Protein AF-A0A524L6M0-F1 (afdb_monomer_lite)

pLDDT: mean 81.5, std 12.89, range [43.88, 95.0]

Radius of gyration: 47.08 Å; chains: 1; bounding box: 76×48×131 Å

Secondary structure (DSSP, 8-state):
--HHHHHHHHHHHHSPPPHHHHHHHHHHHHH-HHHHHHHHHHHHHHHHHHHSPP-PPPTTHHHHHHHHHHHHHT--HHHHHHHHHHHHHHHHHHHHHHHHHHHHHHHHHHH---SHHHHTT-----GGGG--HHHHHHHTT--

Structure (mmCIF, N/CA/C/O backbone):
data_AF-A0A524L6M0-F1
#
_entry.id   AF-A0A524L6M0-F1
#
loop_
_atom_site.group_PDB
_atom_site.id
_atom_site.type_symbol
_atom_site.label_atom_id
_atom_site.label_alt_id
_atom_site.label_comp_id
_atom_site.label_asym_id
_atom_site.label_entity_id
_atom_site.label_seq_id
_atom_site.pdbx_PDB_ins_code
_atom_site.Cartn_x
_atom_site.Cartn_y
_atom_site.Cartn_z
_atom_site.occupancy
_atom_site.B_iso_or_equiv
_atom_site.auth_seq_id
_atom_site.auth_comp_id
_atom_site.auth_asym_id
_atom_site.auth_atom_id
_atom_site.pdbx_PDB_model_num
ATOM 1 N N . MET A 1 1 ? -12.208 -17.351 30.268 1.00 70.31 1 MET A N 1
ATOM 2 C CA . MET A 1 1 ? -13.241 -16.449 29.706 1.00 70.31 1 MET A CA 1
AT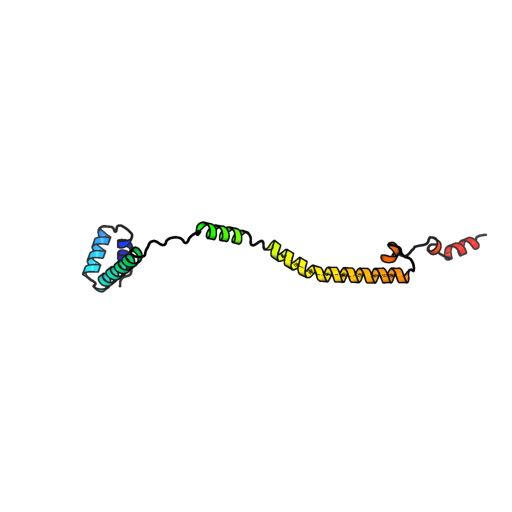OM 3 C C . MET A 1 1 ? -14.018 -17.073 28.545 1.00 70.31 1 MET A C 1
ATOM 5 O O . MET A 1 1 ? -13.418 -17.706 27.685 1.00 70.31 1 MET A O 1
ATOM 9 N N . ASP A 1 2 ? -15.340 -16.878 28.527 1.00 87.25 2 ASP A N 1
ATOM 10 C CA . ASP A 1 2 ? -16.250 -17.291 27.446 1.00 87.25 2 ASP A CA 1
ATOM 11 C C . ASP A 1 2 ? -16.096 -16.381 26.211 1.00 87.25 2 ASP A C 1
ATOM 13 O O . ASP A 1 2 ? -16.122 -15.153 26.328 1.00 87.25 2 ASP A O 1
ATOM 17 N N . LYS A 1 3 ? -15.950 -16.983 25.024 1.00 90.94 3 LYS A N 1
ATOM 18 C CA . LYS A 1 3 ? -15.800 -16.267 23.747 1.00 90.94 3 LYS A CA 1
ATOM 19 C C . LYS A 1 3 ? -17.016 -15.402 23.421 1.00 90.94 3 LYS A C 1
ATOM 21 O O . LYS A 1 3 ? -16.843 -14.318 22.874 1.00 90.94 3 LYS A O 1
ATOM 26 N N . TYR A 1 4 ? -18.219 -15.852 23.776 1.00 92.06 4 TYR A N 1
ATOM 27 C CA . TYR A 1 4 ? -19.443 -15.095 23.520 1.00 92.06 4 TYR A CA 1
ATOM 28 C C . TYR A 1 4 ? -19.492 -13.804 24.348 1.00 92.06 4 TYR A C 1
ATOM 30 O O . TYR A 1 4 ? -19.848 -12.741 23.845 1.00 92.06 4 TYR A O 1
ATOM 38 N N . MET A 1 5 ? -19.045 -13.863 25.604 1.00 92.25 5 MET A N 1
ATOM 39 C CA . MET A 1 5 ? -18.983 -12.685 26.472 1.00 92.25 5 MET A CA 1
ATOM 40 C C . MET A 1 5 ? -17.932 -11.671 26.010 1.00 92.25 5 MET A C 1
ATOM 42 O O . MET A 1 5 ? -18.156 -10.468 26.122 1.00 92.25 5 MET A O 1
ATOM 46 N N . ILE A 1 6 ? -16.806 -12.138 25.462 1.00 92.25 6 ILE A N 1
ATOM 47 C CA . ILE A 1 6 ? -15.791 -11.264 24.857 1.00 92.25 6 ILE A CA 1
ATOM 48 C C . ILE A 1 6 ? -16.371 -10.514 23.649 1.00 92.25 6 ILE A C 1
ATOM 50 O O . ILE A 1 6 ? -16.188 -9.302 23.541 1.00 92.25 6 ILE A O 1
ATOM 54 N N . ASP A 1 7 ? -17.091 -11.214 22.768 1.00 93.88 7 ASP A N 1
ATOM 55 C CA . ASP A 1 7 ? -17.749 -10.606 21.605 1.00 93.88 7 ASP A CA 1
ATOM 56 C C . ASP A 1 7 ? -18.757 -9.524 22.020 1.00 93.88 7 ASP A C 1
ATOM 58 O O . ASP A 1 7 ? -18.726 -8.408 21.498 1.00 93.88 7 ASP A O 1
ATOM 62 N N . LEU A 1 8 ? -19.585 -9.807 23.033 1.00 93.38 8 LEU A N 1
ATOM 63 C CA . LEU A 1 8 ? -20.526 -8.830 23.585 1.00 93.38 8 LEU A CA 1
ATOM 64 C C . LEU A 1 8 ? -19.825 -7.577 24.122 1.00 93.38 8 LEU A C 1
ATOM 66 O O . LEU A 1 8 ? -20.302 -6.467 23.880 1.00 93.38 8 LEU A O 1
ATOM 70 N N . VAL A 1 9 ? -18.688 -7.732 24.811 1.00 93.19 9 VAL A N 1
ATOM 71 C CA . VAL A 1 9 ? -17.884 -6.591 25.275 1.00 93.19 9 VAL A CA 1
ATOM 72 C C . VAL A 1 9 ? -17.410 -5.757 24.086 1.00 93.19 9 VAL A C 1
ATOM 74 O O . VAL A 1 9 ? -17.612 -4.546 24.098 1.00 93.19 9 VAL A O 1
ATOM 77 N N . TYR A 1 10 ? -16.832 -6.362 23.046 1.00 94.12 10 TYR A N 1
ATOM 78 C CA . TYR A 1 10 ? -16.377 -5.609 21.872 1.00 94.12 10 TYR A CA 1
ATOM 79 C C . TYR A 1 10 ? -17.524 -4.885 21.163 1.00 94.12 10 TYR A C 1
ATOM 81 O O . TYR A 1 10 ? -17.451 -3.675 20.947 1.00 94.12 10 TYR A O 1
ATOM 89 N N . ARG A 1 11 ? -18.627 -5.588 20.892 1.00 94.06 11 ARG A N 1
ATOM 90 C CA . ARG A 1 11 ? -19.807 -5.017 20.229 1.00 94.06 11 ARG A CA 1
ATOM 91 C C . ARG A 1 11 ? -20.437 -3.876 21.026 1.00 94.06 11 ARG A C 1
ATOM 93 O O . ARG A 1 11 ? -20.915 -2.924 20.416 1.00 94.06 11 ARG A O 1
ATOM 100 N N . SER A 1 12 ? -20.375 -3.921 22.361 1.00 93.00 12 SER A N 1
ATOM 101 C CA . SER A 1 12 ? -20.855 -2.832 23.226 1.00 93.00 12 SER A CA 1
ATOM 102 C C . SER A 1 12 ? -20.122 -1.501 23.011 1.00 93.00 12 SER A C 1
ATOM 104 O O . SER A 1 12 ? -20.689 -0.443 23.275 1.00 93.00 12 SER A O 1
ATOM 106 N N . PHE A 1 13 ? -18.879 -1.530 22.513 1.00 90.94 13 PHE A N 1
ATOM 107 C CA . PHE A 1 13 ? -18.091 -0.324 22.250 1.00 90.94 13 PHE A CA 1
ATOM 108 C C . PHE A 1 13 ? -18.278 0.248 20.840 1.00 90.94 13 PHE A C 1
ATOM 110 O O . PHE A 1 13 ? -17.969 1.426 20.632 1.00 90.94 13 PHE A O 1
ATOM 117 N N . ASP A 1 14 ? -18.738 -0.565 19.888 1.00 88.31 14 ASP A N 1
ATOM 118 C CA . ASP A 1 14 ? -18.829 -0.202 18.469 1.00 88.31 14 ASP A CA 1
ATOM 119 C C . ASP A 1 14 ? -20.277 0.014 17.994 1.00 88.31 14 ASP A C 1
ATOM 121 O O . ASP A 1 14 ? -20.499 0.640 16.958 1.00 88.31 14 ASP A O 1
ATOM 125 N N . GLY A 1 15 ? -21.280 -0.441 18.751 1.00 85.75 15 GLY A N 1
ATOM 126 C CA . GLY A 1 15 ? -22.684 -0.274 18.388 1.00 85.75 15 GLY A CA 1
ATOM 127 C C . GLY A 1 15 ? -23.663 -0.519 19.534 1.00 85.75 15 GLY A C 1
ATOM 128 O O . GLY A 1 15 ? -23.286 -0.735 20.683 1.00 85.75 15 GLY A O 1
ATOM 129 N N . LYS A 1 16 ? -24.961 -0.468 19.213 1.00 85.94 16 LYS A N 1
ATOM 130 C CA . LYS A 1 16 ? -26.030 -0.767 20.174 1.00 85.94 16 LYS A CA 1
ATOM 131 C C . LYS A 1 16 ? -26.236 -2.278 20.268 1.00 85.94 16 LYS A C 1
ATOM 133 O O . LYS A 1 16 ? -26.512 -2.927 19.261 1.00 85.94 16 LYS A O 1
ATOM 138 N N . LEU A 1 17 ? -26.129 -2.814 21.479 1.00 90.75 17 LEU A N 1
ATOM 139 C CA . LEU A 1 17 ? -26.581 -4.164 21.804 1.00 90.75 17 LEU A CA 1
ATOM 140 C C . LEU A 1 17 ? -28.108 -4.186 21.932 1.00 90.75 17 LEU A C 1
ATOM 142 O O . LEU A 1 17 ? -28.724 -3.177 22.282 1.00 90.75 17 LEU A O 1
ATOM 146 N N . SER A 1 18 ? -28.724 -5.339 21.679 1.00 92.88 18 SER A N 1
ATOM 147 C CA . SER A 1 18 ? -30.131 -5.545 22.033 1.00 92.88 18 SER A CA 1
ATOM 148 C C . SER A 1 18 ? -30.322 -5.528 23.556 1.00 92.88 18 SER A C 1
ATOM 150 O O . SER A 1 18 ? -29.375 -5.716 24.326 1.00 92.88 18 SER A O 1
ATOM 152 N N . GLU A 1 19 ? -31.556 -5.329 24.022 1.00 91.00 19 GLU A N 1
ATOM 153 C CA . GLU A 1 19 ? -31.867 -5.336 25.460 1.00 91.00 19 GLU A CA 1
ATOM 154 C C . GLU A 1 19 ? -31.486 -6.668 26.125 1.00 91.00 19 GLU A C 1
ATOM 156 O O . GLU A 1 19 ? -30.919 -6.686 27.218 1.00 91.00 19 GLU A O 1
ATOM 161 N N . GLN A 1 20 ? -31.710 -7.788 25.429 1.00 90.88 20 GLN A N 1
ATOM 162 C CA . GLN A 1 20 ? -31.348 -9.122 25.913 1.00 90.88 20 GLN A CA 1
ATOM 163 C C . GLN A 1 20 ? -29.828 -9.308 26.023 1.00 90.88 20 GLN A C 1
ATOM 165 O O . GLN A 1 20 ? -29.336 -9.850 27.012 1.00 90.88 20 GLN A O 1
ATOM 170 N N . GLU A 1 21 ? -29.072 -8.848 25.025 1.00 91.69 21 GLU A N 1
ATOM 171 C CA . GLU A 1 21 ? -27.606 -8.895 25.032 1.00 91.69 21 GLU A CA 1
ATOM 172 C C . GLU A 1 21 ? -27.016 -7.987 26.116 1.00 91.69 21 GLU A C 1
ATOM 174 O O . GLU A 1 21 ? -26.070 -8.377 26.797 1.00 91.69 21 GLU A O 1
ATOM 179 N N . THR A 1 22 ? -27.610 -6.811 26.327 1.00 91.06 22 THR A N 1
ATOM 180 C CA . THR A 1 22 ? -27.205 -5.870 27.379 1.00 91.06 22 THR A CA 1
ATOM 181 C C . THR A 1 22 ? -27.422 -6.473 28.763 1.00 91.06 22 THR A C 1
ATOM 183 O O . THR A 1 22 ? -26.516 -6.446 29.594 1.00 91.06 22 THR A O 1
ATOM 186 N N . ALA A 1 23 ? -28.586 -7.086 29.003 1.00 92.75 23 ALA A N 1
ATOM 187 C CA . ALA A 1 23 ? -28.877 -7.765 30.263 1.00 92.75 23 ALA A CA 1
ATOM 188 C C . ALA A 1 23 ? -27.896 -8.919 30.532 1.00 92.75 23 ALA A C 1
ATOM 190 O O . ALA A 1 23 ? -27.380 -9.049 31.644 1.00 92.75 23 ALA A O 1
ATOM 191 N N . ARG A 1 24 ? -27.574 -9.718 29.505 1.00 91.44 24 ARG A N 1
ATOM 192 C CA . ARG A 1 24 ? -26.579 -10.800 29.605 1.00 91.44 24 ARG A CA 1
ATOM 193 C C . ARG A 1 24 ? -25.172 -10.281 29.879 1.00 91.44 24 ARG A C 1
ATOM 195 O O . ARG A 1 24 ? -24.480 -10.836 30.732 1.00 91.44 24 ARG A O 1
ATOM 202 N N . LEU A 1 25 ? -24.754 -9.213 29.198 1.00 91.38 25 LEU A N 1
ATOM 203 C CA . LEU A 1 25 ? -23.459 -8.580 29.432 1.00 91.38 25 LEU A CA 1
ATOM 204 C C . LEU A 1 25 ? -23.364 -8.042 30.865 1.00 91.38 25 LEU A C 1
ATOM 206 O O . LEU A 1 25 ? -22.382 -8.318 31.549 1.00 91.38 25 LEU A O 1
ATOM 210 N N . GLN A 1 26 ? -24.403 -7.354 31.346 1.00 92.62 26 GLN A N 1
ATOM 211 C CA . GLN A 1 26 ? -24.467 -6.829 32.710 1.00 92.62 26 GLN A CA 1
ATOM 212 C C . GLN A 1 26 ? -24.369 -7.956 33.744 1.00 92.62 26 GLN A C 1
ATOM 214 O O . GLN A 1 26 ? -23.564 -7.879 34.668 1.00 92.62 26 GLN A O 1
ATOM 219 N N . GLN A 1 27 ? -25.131 -9.036 33.554 1.00 92.75 27 GLN A N 1
ATOM 220 C CA . GLN A 1 27 ? -25.090 -10.202 34.434 1.00 92.75 27 GLN A CA 1
ATOM 221 C C . GLN A 1 27 ? -23.700 -10.852 34.452 1.00 92.75 27 GLN A C 1
ATOM 223 O O . GLN A 1 27 ? -23.186 -11.193 35.521 1.00 92.75 27 GLN A O 1
ATOM 228 N N . GLY A 1 28 ? -23.066 -11.004 33.286 1.00 89.75 28 GLY A N 1
ATOM 229 C CA . GLY A 1 28 ? -21.716 -11.556 33.187 1.00 89.75 28 GLY A CA 1
ATOM 230 C C . GLY A 1 28 ? -20.649 -10.652 33.805 1.00 89.75 28 GLY A C 1
ATOM 231 O O . GLY A 1 28 ? -19.725 -11.157 34.440 1.00 89.75 28 GLY A O 1
ATOM 232 N N . LEU A 1 29 ? -20.806 -9.329 33.701 1.00 91.00 29 LEU A N 1
ATOM 233 C CA . LEU A 1 29 ? -19.953 -8.357 34.384 1.00 91.00 29 LEU A CA 1
ATOM 234 C C . LEU A 1 29 ? -20.127 -8.432 35.902 1.00 91.00 29 LEU A C 1
ATOM 236 O O . LEU A 1 29 ? -19.133 -8.434 36.615 1.00 91.00 29 LEU A O 1
ATOM 240 N N . THR A 1 30 ? -21.349 -8.548 36.427 1.00 92.81 30 THR A N 1
ATOM 241 C CA . THR A 1 30 ? -21.572 -8.696 37.879 1.00 92.81 30 THR A CA 1
ATOM 242 C C . THR A 1 30 ? -21.006 -10.011 38.419 1.00 92.81 30 THR A C 1
ATOM 244 O O . THR A 1 30 ? -20.518 -10.053 39.545 1.00 92.81 30 THR A O 1
ATOM 247 N N . SER A 1 31 ? -21.040 -11.074 37.615 1.00 91.56 31 SER A N 1
ATOM 248 C CA . SER A 1 31 ? -20.658 -12.423 38.051 1.00 91.56 31 SER A CA 1
ATOM 249 C C . SER A 1 31 ? -19.159 -12.718 37.927 1.00 91.56 31 SER A C 1
ATOM 251 O O . SER A 1 31 ? -18.685 -13.683 38.521 1.00 91.56 31 SER A O 1
ATOM 253 N N . SER A 1 32 ? -18.401 -11.934 37.150 1.00 92.75 32 SER A N 1
ATOM 254 C CA . SER A 1 32 ? -16.989 -12.213 36.867 1.00 92.75 32 SER A CA 1
ATOM 255 C C . SER A 1 32 ? -16.108 -10.968 36.944 1.00 92.75 32 SER A C 1
ATOM 257 O O . SER A 1 32 ? -16.150 -10.088 36.083 1.00 92.75 32 SER A O 1
ATOM 259 N N . ALA A 1 33 ? -15.213 -10.954 37.936 1.00 92.12 33 ALA A N 1
ATOM 260 C CA . ALA A 1 33 ? -14.164 -9.943 38.059 1.00 92.12 33 ALA A CA 1
ATOM 261 C C . ALA A 1 33 ? -13.182 -9.963 36.869 1.00 92.12 33 ALA A C 1
ATOM 263 O O . ALA A 1 33 ? -12.646 -8.925 36.486 1.00 92.12 33 ALA A O 1
ATOM 264 N N . GLU A 1 34 ? -12.964 -11.128 36.249 1.00 92.06 34 GLU A N 1
ATOM 265 C CA . GLU A 1 34 ? -12.128 -11.267 35.048 1.00 92.06 34 GLU A CA 1
ATOM 266 C C . GLU A 1 34 ? -12.720 -10.459 33.879 1.00 92.06 34 GLU A C 1
ATOM 268 O O . GLU A 1 34 ? -12.005 -9.711 33.209 1.00 92.06 34 GLU A O 1
ATOM 273 N N . LEU A 1 35 ? -14.045 -10.531 33.689 1.00 91.94 35 LEU A N 1
ATOM 274 C CA . LEU A 1 35 ? -14.743 -9.816 32.619 1.00 91.94 35 LEU A CA 1
ATOM 275 C C . LEU A 1 35 ? -14.744 -8.295 32.838 1.00 91.94 35 LEU A C 1
ATOM 277 O O . LEU A 1 35 ? -14.561 -7.536 31.886 1.00 91.94 35 LEU A O 1
ATOM 281 N N . GLN A 1 36 ? -14.897 -7.850 34.089 1.00 92.69 36 GLN A N 1
ATOM 282 C CA . GLN A 1 36 ? -14.794 -6.431 34.453 1.00 92.69 36 GLN A CA 1
ATOM 283 C C . GLN A 1 36 ? -13.397 -5.879 34.157 1.00 92.69 36 GLN A C 1
ATOM 285 O O . GLN A 1 36 ? -13.253 -4.816 33.548 1.00 92.69 36 GLN A O 1
ATOM 290 N N . ASN A 1 37 ? -12.355 -6.625 34.537 1.00 94.25 37 ASN A N 1
ATOM 291 C CA . ASN A 1 37 ? -10.972 -6.245 34.264 1.00 94.25 37 ASN A CA 1
ATOM 292 C C . ASN A 1 37 ? -10.699 -6.148 32.761 1.00 94.25 37 ASN A C 1
ATOM 294 O O . ASN A 1 37 ? -10.045 -5.202 32.314 1.00 94.25 37 ASN A O 1
ATOM 298 N N . PHE A 1 38 ? -11.235 -7.085 31.978 1.00 93.31 38 PHE A N 1
ATOM 299 C CA . PHE A 1 38 ? -11.138 -7.054 30.524 1.00 93.31 38 PHE A CA 1
ATOM 300 C C . PHE A 1 38 ? -11.847 -5.832 29.925 1.00 93.31 38 PHE A C 1
ATOM 302 O O . PHE A 1 38 ? -11.239 -5.093 29.152 1.00 93.31 38 PHE A O 1
ATOM 309 N N . GLN A 1 39 ? -13.086 -5.542 30.335 1.00 93.44 39 GLN A N 1
ATOM 310 C CA . GLN A 1 39 ? -13.814 -4.353 29.879 1.00 93.44 39 GLN A CA 1
ATOM 311 C C . GLN A 1 39 ? -13.041 -3.061 30.198 1.00 93.44 39 GLN A C 1
ATOM 313 O O . GLN A 1 39 ? -12.878 -2.198 29.332 1.00 93.44 39 GLN A O 1
ATOM 318 N N . ALA A 1 40 ? -12.491 -2.950 31.410 1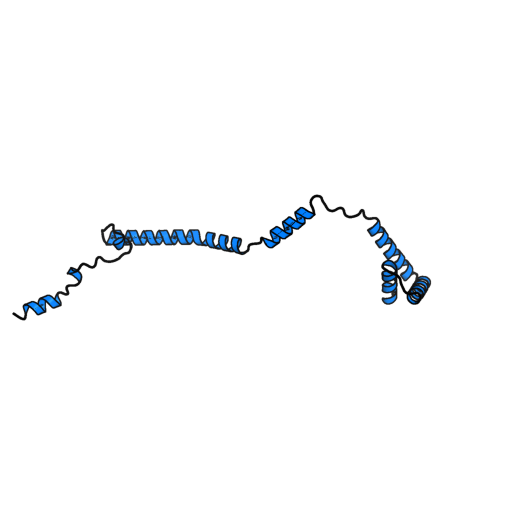.00 94.44 40 ALA A N 1
ATOM 319 C CA . ALA A 1 40 ? -11.672 -1.812 31.817 1.00 94.44 40 ALA A CA 1
ATOM 320 C C . ALA A 1 40 ? -10.355 -1.716 31.025 1.00 94.44 40 ALA A C 1
ATOM 322 O O . ALA A 1 40 ? -9.846 -0.621 30.776 1.00 94.44 40 ALA A O 1
ATOM 323 N N . GLN A 1 41 ? -9.762 -2.844 30.627 1.00 94.75 41 GLN A N 1
ATOM 324 C CA . GLN A 1 41 ? -8.576 -2.863 29.769 1.00 94.75 41 GLN A CA 1
ATOM 325 C C . GLN A 1 41 ? -8.899 -2.358 28.358 1.00 94.75 41 GLN A C 1
ATOM 327 O O . GLN A 1 41 ? -8.182 -1.496 27.846 1.00 94.75 41 GLN A O 1
ATOM 332 N N . VAL A 1 42 ? -9.987 -2.848 27.757 1.00 94.06 42 VAL A N 1
ATOM 333 C CA . VAL A 1 42 ? -10.434 -2.430 26.421 1.00 94.06 42 VAL A CA 1
ATOM 334 C C . VAL A 1 42 ? -10.796 -0.944 26.409 1.00 94.06 42 VAL A C 1
ATOM 336 O O . VAL A 1 42 ? -10.345 -0.223 25.519 1.00 94.06 42 VAL A O 1
ATOM 339 N N . SER A 1 43 ? -11.511 -0.452 27.428 1.00 94.50 43 SER A N 1
ATOM 340 C CA . SER A 1 43 ? -11.821 0.980 27.564 1.00 94.50 43 SER A CA 1
ATOM 341 C C . SER A 1 43 ? -10.548 1.824 27.603 1.00 94.50 43 SER A C 1
ATOM 343 O O . SER A 1 43 ? -10.376 2.712 26.773 1.00 94.50 43 SER A O 1
ATOM 345 N N . ARG A 1 44 ? -9.593 1.479 28.480 1.00 94.56 44 ARG A N 1
ATOM 346 C CA . ARG A 1 44 ? -8.312 2.198 28.586 1.00 94.56 44 ARG A CA 1
ATOM 347 C C . ARG A 1 44 ? -7.534 2.214 27.273 1.00 94.56 44 ARG A C 1
ATOM 349 O O . ARG A 1 44 ? -6.881 3.207 26.964 1.00 94.56 44 ARG A O 1
ATOM 356 N N . MET A 1 45 ? -7.573 1.129 26.502 1.00 92.12 45 MET A N 1
ATOM 357 C CA . MET A 1 45 ? -6.918 1.073 25.195 1.00 92.12 45 MET A CA 1
ATOM 358 C C . MET A 1 45 ? -7.581 2.024 24.194 1.00 92.12 45 MET A C 1
ATOM 360 O O . MET A 1 45 ? -6.879 2.770 23.514 1.00 92.12 45 MET A O 1
ATOM 364 N N . ARG A 1 46 ? -8.918 2.052 24.141 1.00 92.25 46 ARG A N 1
ATOM 365 C CA . ARG A 1 46 ? -9.666 2.979 23.276 1.00 92.25 46 ARG A CA 1
ATOM 366 C C . ARG A 1 46 ? -9.419 4.432 23.662 1.00 92.25 46 ARG A C 1
ATOM 368 O O . ARG A 1 46 ? -9.199 5.256 22.781 1.00 92.25 46 ARG A O 1
ATOM 375 N N . ASP A 1 47 ? -9.399 4.733 24.955 1.00 92.38 47 ASP A N 1
ATOM 376 C CA . ASP A 1 47 ? -9.139 6.086 25.446 1.00 92.38 47 ASP A CA 1
ATOM 377 C C . ASP A 1 47 ? -7.727 6.548 25.078 1.00 92.38 47 ASP A C 1
ATOM 379 O O . ASP A 1 47 ? -7.550 7.674 24.620 1.00 92.38 47 ASP A O 1
ATOM 383 N N . ARG A 1 48 ? -6.730 5.654 25.160 1.00 91.56 48 ARG A N 1
ATOM 384 C CA . ARG A 1 48 ? -5.374 5.939 24.669 1.00 91.56 48 ARG A CA 1
ATOM 385 C C . ARG A 1 48 ? -5.369 6.267 23.182 1.00 91.56 48 ARG A C 1
ATOM 387 O O . ARG A 1 48 ? -4.776 7.271 22.811 1.00 91.56 48 ARG A O 1
ATOM 394 N N . VAL A 1 49 ? -6.045 5.473 22.351 1.00 88.81 49 VAL A N 1
ATOM 395 C CA . VAL A 1 49 ? -6.121 5.722 20.900 1.00 88.81 49 VAL A CA 1
ATOM 396 C C . VAL A 1 49 ? -6.809 7.054 20.599 1.00 88.81 49 VAL A C 1
ATOM 398 O O . VAL A 1 49 ? -6.312 7.810 19.776 1.00 88.81 49 VAL A O 1
ATOM 401 N N . LYS A 1 50 ? -7.900 7.381 21.301 1.00 87.00 50 LYS A N 1
ATOM 402 C CA . LYS A 1 50 ? -8.591 8.673 21.163 1.00 87.00 50 LYS A CA 1
ATOM 403 C C . LYS A 1 50 ? -7.753 9.860 21.635 1.00 87.00 50 LYS A C 1
ATOM 405 O O . LYS A 1 50 ? -7.925 10.957 21.125 1.00 87.00 50 LYS A O 1
ATOM 410 N N . SER A 1 51 ? -6.888 9.652 22.627 1.00 87.69 51 SER A N 1
ATOM 411 C CA . SER A 1 51 ? -6.000 10.694 23.151 1.00 87.69 51 SER A CA 1
ATOM 412 C C . SER A 1 51 ? -4.774 10.953 22.276 1.00 87.69 51 SER A C 1
ATOM 414 O O . SER A 1 51 ? -4.061 11.929 22.506 1.00 87.69 51 SER A O 1
ATOM 416 N N . LEU A 1 52 ? -4.502 10.084 21.294 1.00 85.44 52 LEU A N 1
ATOM 417 C CA . LEU A 1 52 ? -3.450 10.352 20.326 1.00 85.44 52 LEU A CA 1
ATOM 418 C C . LEU A 1 52 ? -3.860 11.567 19.483 1.00 85.44 52 LEU A C 1
ATOM 420 O O . LEU A 1 52 ? -5.017 11.653 19.069 1.00 85.44 52 LEU A O 1
ATOM 424 N N . PRO A 1 53 ? -2.933 12.503 19.220 1.00 82.25 53 PRO A N 1
ATOM 425 C CA . PRO A 1 53 ? -3.210 13.603 18.311 1.00 82.25 53 PRO A CA 1
ATOM 426 C C . PRO A 1 53 ? -3.629 13.042 16.952 1.00 82.25 53 PRO A C 1
ATOM 428 O O . PRO A 1 53 ? -3.067 12.040 16.496 1.00 82.25 53 PRO A O 1
ATOM 431 N N . GLU A 1 54 ? -4.614 13.683 16.315 1.00 81.06 54 GLU A N 1
ATOM 432 C CA . GLU A 1 54 ? -5.038 13.282 14.977 1.00 81.06 54 GLU A CA 1
ATOM 433 C C . GLU A 1 54 ? -3.810 13.235 14.058 1.00 81.06 54 GLU A C 1
ATOM 435 O O . GLU A 1 54 ? -3.027 14.193 14.027 1.00 81.06 54 GLU A O 1
ATOM 440 N N . PRO A 1 55 ? -3.585 12.118 13.346 1.00 76.56 55 PRO A N 1
ATOM 441 C CA . PRO A 1 55 ? -2.429 11.990 12.482 1.00 76.56 55 PRO A CA 1
ATOM 442 C C . PRO A 1 55 ? -2.536 13.021 11.360 1.00 76.56 55 PRO A C 1
ATOM 444 O O . PRO A 1 55 ? -3.328 12.884 10.430 1.00 76.56 55 PRO A O 1
ATOM 447 N N . VAL A 1 56 ? -1.723 14.070 11.449 1.00 83.44 56 VAL A N 1
ATOM 448 C CA . VAL A 1 56 ? -1.622 15.078 10.398 1.00 83.44 56 VAL A CA 1
ATOM 449 C C . VAL A 1 56 ? -0.775 14.496 9.275 1.00 83.44 56 VAL A C 1
ATOM 451 O O . VAL A 1 56 ? 0.364 14.070 9.488 1.00 83.44 56 VAL A O 1
ATOM 454 N N . PHE A 1 57 ? -1.323 14.472 8.062 1.00 84.50 57 PHE A N 1
ATOM 455 C CA . PHE A 1 57 ? -0.551 14.080 6.891 1.00 84.50 57 PHE A CA 1
ATOM 456 C C . PHE A 1 57 ? 0.661 15.002 6.733 1.00 84.50 57 PHE A C 1
ATOM 458 O O . PHE A 1 57 ? 0.552 16.225 6.829 1.00 84.50 57 PHE A O 1
ATOM 465 N N . SER A 1 58 ? 1.833 14.416 6.474 1.00 83.19 58 SER A N 1
ATOM 466 C CA . SER A 1 58 ? 3.048 15.197 6.234 1.00 83.19 58 SER A CA 1
ATOM 467 C C . SER A 1 58 ? 2.845 16.167 5.068 1.00 83.19 58 SER A C 1
ATOM 469 O O . SER A 1 58 ? 2.133 15.837 4.116 1.00 83.19 58 SER A O 1
ATOM 471 N N . TYR A 1 59 ? 3.547 17.301 5.083 1.00 86.50 59 TYR A N 1
ATOM 472 C CA . TYR A 1 59 ? 3.562 18.228 3.953 1.00 86.50 59 TYR A CA 1
ATOM 473 C C . TYR A 1 59 ? 3.799 17.489 2.624 1.00 86.50 59 TYR A C 1
ATOM 475 O O . TYR A 1 59 ? 4.700 16.647 2.509 1.00 86.50 59 TYR A O 1
ATOM 483 N N . ARG A 1 60 ? 2.961 17.810 1.633 1.00 88.94 60 ARG A N 1
ATOM 484 C CA . ARG A 1 60 ? 2.960 17.229 0.284 1.00 88.94 60 ARG A CA 1
ATOM 485 C C . ARG A 1 60 ? 2.723 15.716 0.211 1.00 88.94 60 ARG A C 1
ATOM 487 O O . ARG A 1 60 ? 3.290 15.019 -0.632 1.00 88.94 60 ARG A O 1
ATOM 494 N N . PHE A 1 61 ? 1.920 15.176 1.129 1.00 91.50 61 PHE A N 1
ATOM 495 C CA . PHE A 1 61 ? 1.532 13.763 1.115 1.00 91.50 61 PHE A CA 1
ATOM 496 C C . PHE A 1 61 ? 0.899 13.356 -0.223 1.00 91.50 61 PHE A C 1
ATOM 498 O O . PHE A 1 61 ? 1.309 12.357 -0.810 1.00 91.50 61 PHE A O 1
ATOM 505 N N . THR A 1 62 ? -0.033 14.160 -0.738 1.00 90.81 62 THR A N 1
ATOM 506 C CA . THR A 1 62 ? -0.726 13.900 -2.005 1.00 90.81 62 THR A CA 1
ATOM 507 C C . THR A 1 62 ? 0.246 13.826 -3.178 1.00 90.81 62 THR A C 1
ATOM 509 O O . THR A 1 62 ? 0.178 12.898 -3.977 1.00 90.81 62 THR A O 1
ATOM 512 N N . GLU A 1 63 ? 1.208 14.743 -3.256 1.00 88.81 63 GLU A N 1
ATOM 513 C CA . GLU A 1 63 ? 2.229 14.757 -4.302 1.00 88.81 63 GLU A CA 1
ATOM 514 C C . GLU A 1 63 ? 3.131 13.529 -4.214 1.00 88.81 63 GLU A C 1
ATOM 516 O O . GLU A 1 63 ? 3.431 12.923 -5.239 1.00 88.81 63 GLU A O 1
ATOM 521 N N . LYS A 1 64 ? 3.525 13.116 -3.002 1.00 89.62 64 LYS A N 1
ATOM 522 C CA . LYS A 1 64 ? 4.323 11.896 -2.799 1.00 89.62 64 LYS A CA 1
ATOM 523 C C . LYS A 1 64 ? 3.559 10.642 -3.226 1.00 89.62 64 LYS A C 1
ATOM 525 O O . LYS A 1 64 ? 4.144 9.756 -3.846 1.00 89.62 64 LYS A O 1
ATOM 530 N N . VAL A 1 65 ? 2.265 10.564 -2.911 1.00 91.81 65 VAL A N 1
ATOM 531 C CA . VAL A 1 65 ? 1.399 9.457 -3.344 1.00 91.81 65 VAL A CA 1
ATOM 532 C C . VAL A 1 65 ? 1.274 9.453 -4.863 1.00 91.81 65 VAL A C 1
ATOM 534 O O . VAL A 1 65 ? 1.494 8.412 -5.482 1.00 91.81 65 VAL A O 1
ATOM 537 N N . MET A 1 66 ? 1.011 10.608 -5.478 1.00 89.62 66 MET A N 1
ATOM 538 C CA . MET A 1 66 ? 0.872 10.679 -6.928 1.00 89.62 66 MET A CA 1
ATOM 539 C C . MET A 1 66 ? 2.160 10.367 -7.666 1.00 89.62 66 MET A C 1
ATOM 541 O O . MET A 1 66 ? 2.134 9.603 -8.626 1.00 89.62 66 MET A O 1
ATOM 545 N N . GLN A 1 67 ? 3.292 10.876 -7.185 1.00 88.19 67 GLN A N 1
ATOM 546 C CA . GLN A 1 67 ? 4.595 10.535 -7.734 1.00 88.19 67 GLN A CA 1
ATOM 547 C C . GLN A 1 67 ? 4.834 9.026 -7.667 1.00 88.19 67 GLN A C 1
ATOM 549 O O . GLN A 1 67 ? 5.255 8.435 -8.653 1.00 88.19 67 GLN A O 1
ATOM 554 N N . LYS A 1 68 ? 4.504 8.375 -6.545 1.00 85.81 68 LYS A N 1
ATOM 555 C CA . LYS A 1 68 ? 4.674 6.926 -6.406 1.00 85.81 68 LYS A CA 1
ATOM 556 C C . LYS A 1 68 ? 3.776 6.130 -7.356 1.00 85.81 68 LYS A C 1
ATOM 558 O O . LYS A 1 68 ? 4.231 5.127 -7.892 1.00 85.81 68 LYS A O 1
ATOM 563 N N . ILE A 1 69 ? 2.539 6.568 -7.584 1.00 85.88 69 ILE A N 1
ATOM 564 C CA . ILE A 1 69 ? 1.617 5.933 -8.540 1.00 85.88 69 ILE A CA 1
ATOM 565 C C . ILE A 1 69 ? 2.127 6.098 -9.975 1.00 85.88 69 ILE A C 1
ATOM 567 O O . ILE A 1 69 ? 2.179 5.121 -10.716 1.00 85.88 69 ILE A O 1
ATOM 571 N N . ILE A 1 70 ? 2.556 7.308 -10.348 1.00 83.44 70 ILE A N 1
ATOM 572 C CA . ILE A 1 70 ? 3.124 7.593 -11.672 1.00 83.44 70 ILE A CA 1
ATOM 573 C C . ILE A 1 70 ? 4.380 6.745 -11.898 1.00 83.44 70 ILE A C 1
ATOM 575 O O . ILE A 1 70 ? 4.471 6.040 -12.896 1.00 83.44 70 ILE A O 1
ATOM 579 N N . SER A 1 71 ? 5.312 6.732 -10.941 1.00 77.38 71 SER A N 1
ATOM 580 C CA . SER A 1 71 ? 6.539 5.935 -11.037 1.00 77.38 71 SER A CA 1
ATOM 581 C C . SER A 1 71 ? 6.281 4.426 -11.039 1.00 77.38 71 SER A C 1
ATOM 583 O O . SER A 1 71 ? 7.018 3.694 -11.689 1.00 77.38 71 SER A O 1
ATOM 585 N N . ALA A 1 72 ? 5.244 3.943 -10.349 1.00 73.31 72 ALA A N 1
ATOM 586 C CA . ALA A 1 72 ? 4.856 2.533 -10.392 1.00 73.31 72 ALA A CA 1
ATOM 587 C C . ALA A 1 72 ? 4.234 2.138 -11.743 1.00 73.31 72 ALA A C 1
ATOM 589 O O . ALA A 1 72 ? 4.426 1.011 -12.188 1.00 73.31 72 ALA A O 1
ATOM 590 N N . GLY A 1 73 ? 3.528 3.060 -12.405 1.00 65.88 73 GLY A N 1
ATOM 591 C CA . GLY A 1 73 ? 3.009 2.871 -13.764 1.00 65.88 73 GLY A CA 1
ATOM 592 C C . GLY A 1 73 ? 4.059 3.041 -14.869 1.00 65.88 73 GLY A C 1
ATOM 593 O O . GLY A 1 73 ? 3.848 2.564 -15.976 1.00 65.88 73 GLY A O 1
ATOM 594 N N . GLN A 1 74 ? 5.188 3.690 -14.569 1.00 63.19 74 GLN A N 1
ATOM 595 C CA . GLN A 1 74 ? 6.294 3.973 -15.494 1.00 63.19 74 GLN A CA 1
ATOM 596 C C . GLN A 1 74 ? 7.491 3.024 -15.348 1.00 63.19 74 GLN A C 1
ATOM 598 O O . GLN A 1 74 ? 8.572 3.333 -15.848 1.00 63.19 74 GLN A O 1
ATOM 603 N N . ILE A 1 75 ? 7.348 1.868 -14.688 1.00 57.84 75 ILE A N 1
ATOM 604 C CA . ILE A 1 75 ? 8.354 0.805 -14.831 1.00 57.84 75 ILE A CA 1
ATOM 605 C C . ILE A 1 75 ? 8.187 0.227 -16.238 1.00 57.84 75 ILE A C 1
ATOM 607 O O . ILE A 1 75 ? 7.582 -0.824 -16.448 1.00 57.84 75 ILE A O 1
ATOM 611 N N . ASP A 1 76 ? 8.705 0.970 -17.209 1.00 61.78 76 ASP A N 1
ATOM 612 C CA . ASP A 1 76 ? 8.757 0.597 -18.604 1.00 61.78 76 ASP A CA 1
ATOM 613 C C . ASP A 1 76 ? 9.858 -0.454 -18.744 1.00 61.78 76 ASP A C 1
ATOM 615 O O . ASP A 1 76 ? 11.022 -0.200 -19.059 1.00 61.78 76 ASP A O 1
ATOM 619 N N . THR A 1 77 ? 9.498 -1.679 -18.366 1.00 60.81 77 THR A N 1
ATOM 620 C CA . THR A 1 77 ? 10.354 -2.865 -18.479 1.00 60.81 77 THR A CA 1
ATOM 621 C C . THR A 1 77 ? 10.924 -3.021 -19.890 1.00 60.81 77 THR A C 1
ATOM 623 O O . THR A 1 77 ? 12.000 -3.598 -20.041 1.00 60.81 77 THR A O 1
ATOM 626 N N . GLN A 1 78 ? 10.265 -2.446 -20.903 1.00 61.16 78 GLN A N 1
ATOM 627 C CA . GLN A 1 78 ? 10.766 -2.391 -22.268 1.00 61.16 78 GLN A CA 1
ATOM 628 C C . GLN A 1 78 ? 11.997 -1.487 -22.387 1.00 61.16 78 GLN A C 1
ATOM 630 O O . GLN A 1 78 ? 13.003 -1.947 -22.918 1.00 61.16 78 GLN A O 1
ATOM 635 N N . GLU A 1 79 ? 12.000 -0.264 -21.849 1.00 67.44 79 GLU A N 1
ATOM 636 C CA . GLU A 1 79 ? 13.171 0.625 -21.936 1.00 67.44 79 GLU A CA 1
ATOM 637 C C . GLU A 1 79 ? 14.412 0.033 -21.254 1.00 67.44 79 GLU A C 1
ATOM 639 O O . GLU A 1 79 ? 15.522 0.120 -21.784 1.00 67.44 79 GLU A O 1
ATOM 644 N N . LEU A 1 80 ? 14.244 -0.621 -20.101 1.00 68.44 80 LEU A N 1
ATOM 645 C CA . LEU A 1 80 ? 15.351 -1.288 -19.405 1.00 68.44 80 LEU A CA 1
ATOM 646 C C . LEU A 1 80 ? 15.856 -2.522 -20.168 1.00 68.44 80 LEU A C 1
ATOM 648 O O . LEU A 1 80 ? 17.066 -2.768 -20.222 1.00 68.44 80 LEU A O 1
ATOM 652 N N . PHE A 1 81 ? 14.955 -3.277 -20.796 1.00 74.50 81 PHE A N 1
ATOM 653 C CA . PHE A 1 81 ? 15.300 -4.435 -21.619 1.00 74.50 81 PHE A CA 1
ATOM 654 C C . PHE A 1 81 ? 16.018 -4.023 -22.911 1.00 74.50 81 PHE A C 1
ATOM 656 O O . PHE A 1 81 ? 17.106 -4.526 -23.200 1.00 74.50 81 PHE A O 1
ATOM 663 N N . PHE A 1 82 ? 15.475 -3.046 -23.641 1.00 75.88 82 PHE A N 1
ATOM 664 C CA . PHE A 1 82 ? 16.071 -2.516 -24.867 1.00 75.88 82 PHE A CA 1
ATOM 665 C C . PHE A 1 82 ? 17.435 -1.879 -24.601 1.00 75.88 82 PHE A C 1
ATOM 667 O O . PHE A 1 82 ? 18.391 -2.197 -25.307 1.00 75.88 82 PHE A O 1
ATOM 674 N N . ASN A 1 83 ? 17.583 -1.067 -23.548 1.00 76.69 83 ASN A N 1
ATOM 675 C CA . ASN A 1 83 ? 18.882 -0.482 -23.198 1.00 76.69 83 ASN A CA 1
ATOM 676 C C . ASN A 1 83 ? 19.934 -1.549 -22.862 1.00 76.69 83 ASN A C 1
ATOM 678 O O . ASN A 1 83 ? 21.110 -1.396 -23.200 1.00 76.69 83 ASN A O 1
ATOM 682 N N . THR A 1 84 ? 19.520 -2.655 -22.241 1.00 78.25 84 THR A N 1
ATOM 683 C CA . THR A 1 84 ? 20.418 -3.777 -21.941 1.00 78.25 84 THR A CA 1
ATOM 684 C C . THR A 1 84 ? 20.849 -4.505 -23.218 1.00 78.25 84 THR A C 1
ATOM 686 O O . THR A 1 84 ? 22.043 -4.746 -23.411 1.00 78.25 84 THR A O 1
ATOM 689 N N . ILE A 1 85 ? 19.911 -4.780 -24.132 1.00 79.81 85 ILE A N 1
ATOM 690 C CA . ILE A 1 85 ? 20.195 -5.400 -25.437 1.00 79.81 85 ILE A CA 1
ATOM 691 C C . ILE A 1 85 ? 21.131 -4.526 -26.275 1.00 79.81 85 ILE A C 1
ATOM 693 O O . ILE A 1 85 ? 22.142 -5.016 -26.778 1.00 79.81 85 ILE A O 1
ATOM 697 N N . PHE A 1 86 ? 20.851 -3.226 -26.391 1.00 80.00 86 PHE A N 1
ATOM 698 C CA . PHE A 1 86 ? 21.685 -2.306 -27.169 1.00 80.00 86 PHE A CA 1
ATOM 699 C C . PHE A 1 86 ? 23.121 -2.231 -26.640 1.00 80.00 86 PHE A C 1
ATOM 701 O O . PHE A 1 86 ? 24.075 -2.166 -27.420 1.00 80.00 86 PHE A O 1
ATOM 708 N N . ARG A 1 87 ? 23.300 -2.293 -25.315 1.00 81.12 87 ARG A N 1
ATOM 709 C CA . ARG A 1 87 ? 24.628 -2.276 -24.692 1.00 81.12 87 ARG A CA 1
ATOM 710 C C . ARG A 1 87 ? 25.450 -3.524 -25.024 1.00 81.12 87 ARG A C 1
ATOM 712 O O . ARG A 1 87 ? 26.655 -3.404 -25.230 1.00 81.12 87 ARG A O 1
ATOM 719 N N . LEU A 1 88 ? 24.805 -4.688 -25.103 1.00 80.38 88 LEU A N 1
ATOM 720 C CA . LEU A 1 88 ? 25.430 -5.950 -25.516 1.00 80.38 88 LEU A CA 1
ATOM 721 C C . LEU A 1 88 ? 25.706 -5.993 -27.026 1.00 80.38 88 LEU A C 1
ATOM 723 O O . LEU A 1 88 ? 26.707 -6.564 -27.450 1.00 80.38 88 LEU A O 1
ATOM 727 N N . PHE A 1 89 ? 24.860 -5.351 -27.833 1.00 85.50 89 PHE A N 1
ATOM 728 C CA . PHE A 1 89 ? 24.991 -5.344 -29.289 1.00 85.50 89 PHE A CA 1
ATOM 729 C C . PHE A 1 89 ? 26.156 -4.478 -29.789 1.00 85.50 89 PHE A C 1
ATOM 731 O O . PHE A 1 89 ? 26.812 -4.831 -30.764 1.00 85.50 89 PHE A O 1
ATOM 738 N N . LYS A 1 90 ? 26.467 -3.365 -29.111 1.00 84.31 90 LYS A N 1
ATOM 739 C CA . LYS A 1 90 ? 27.527 -2.432 -29.533 1.00 84.31 90 LYS A CA 1
ATOM 740 C C . LYS A 1 90 ? 28.908 -3.087 -29.750 1.00 84.31 90 LYS A C 1
ATOM 742 O O . LYS A 1 90 ? 29.470 -2.878 -30.824 1.00 84.31 90 LYS A O 1
ATOM 747 N N . PRO A 1 91 ? 29.481 -3.868 -28.811 1.00 86.75 91 PRO A N 1
ATOM 748 C CA . PRO A 1 91 ? 30.767 -4.530 -29.049 1.00 86.75 91 PRO A CA 1
ATOM 749 C C . PRO A 1 91 ? 30.693 -5.588 -30.161 1.00 86.75 91 PRO A C 1
ATOM 751 O O . PRO A 1 91 ? 31.645 -5.726 -30.925 1.00 86.75 91 PRO A O 1
ATOM 754 N N . VAL A 1 92 ? 29.558 -6.285 -30.301 1.00 89.44 92 VAL A N 1
ATOM 755 C CA . VAL A 1 92 ? 29.343 -7.286 -31.362 1.00 89.44 92 VAL A CA 1
ATOM 756 C C . VAL A 1 92 ? 29.314 -6.626 -32.740 1.00 89.44 92 VAL A C 1
ATOM 758 O O . VAL A 1 92 ? 29.996 -7.084 -33.650 1.00 89.44 92 VAL A O 1
ATOM 761 N N . ALA A 1 93 ? 28.590 -5.514 -32.884 1.00 89.06 93 ALA A N 1
ATOM 762 C CA . ALA A 1 93 ? 28.516 -4.754 -34.128 1.00 89.06 93 ALA A CA 1
ATOM 763 C C . ALA A 1 93 ? 29.886 -4.202 -34.549 1.00 89.06 93 ALA A C 1
ATOM 765 O O . ALA A 1 93 ? 30.245 -4.279 -35.720 1.00 89.06 93 ALA A O 1
ATOM 766 N N . VAL A 1 94 ? 30.681 -3.700 -33.595 1.00 92.88 94 VAL A N 1
ATOM 767 C CA . VAL A 1 94 ? 32.056 -3.244 -33.864 1.00 92.88 94 VAL A CA 1
ATOM 768 C C . VAL A 1 94 ? 32.940 -4.407 -34.323 1.00 92.88 94 VAL A C 1
ATOM 770 O O . VAL A 1 94 ? 33.686 -4.254 -35.287 1.00 92.88 94 VAL A O 1
ATOM 773 N N . GLY A 1 95 ? 32.834 -5.576 -33.683 1.00 94.19 95 GLY A N 1
ATOM 774 C CA . GLY A 1 95 ? 33.569 -6.775 -34.093 1.00 94.19 95 GLY A CA 1
ATOM 775 C C . GLY A 1 95 ? 33.189 -7.251 -35.498 1.00 94.19 95 GLY A C 1
ATOM 776 O O . GLY A 1 95 ? 34.068 -7.518 -36.314 1.00 94.19 95 GLY A O 1
ATOM 777 N N . ALA A 1 96 ? 31.891 -7.291 -35.807 1.00 92.88 96 ALA A N 1
ATOM 778 C CA . ALA A 1 96 ? 31.395 -7.654 -37.131 1.00 92.88 96 ALA A CA 1
ATOM 779 C C . ALA A 1 96 ? 31.870 -6.669 -38.210 1.00 92.88 96 ALA A C 1
ATOM 781 O O . ALA A 1 96 ? 32.318 -7.091 -39.272 1.00 92.88 96 ALA A O 1
ATOM 782 N N . LEU A 1 97 ? 31.840 -5.365 -37.925 1.00 94.94 97 LEU A N 1
ATOM 783 C CA . LEU A 1 97 ? 32.309 -4.336 -38.853 1.00 94.94 97 LEU A CA 1
ATOM 784 C C . LEU A 1 97 ? 33.817 -4.450 -39.117 1.00 94.94 97 LEU A C 1
ATOM 786 O O . LEU A 1 97 ? 34.244 -4.347 -40.263 1.00 94.94 97 LEU A O 1
ATOM 790 N N . MET A 1 98 ? 34.615 -4.731 -38.083 1.00 95.00 98 MET A N 1
ATOM 791 C CA . MET A 1 98 ? 36.047 -5.003 -38.245 1.00 95.00 98 MET A CA 1
ATOM 792 C C . MET A 1 98 ? 36.302 -6.245 -39.099 1.00 95.00 98 MET A C 1
ATOM 794 O O . MET A 1 98 ? 37.157 -6.210 -39.978 1.00 95.00 98 MET A O 1
ATOM 798 N N . LEU A 1 99 ? 35.546 -7.324 -38.884 1.00 94.81 99 LEU A N 1
ATOM 799 C CA . LEU A 1 99 ? 35.665 -8.543 -39.684 1.00 94.81 99 LEU A CA 1
ATOM 800 C C . LEU A 1 99 ? 35.351 -8.273 -41.163 1.00 94.81 99 LEU A C 1
ATOM 802 O O . LEU A 1 99 ? 36.116 -8.680 -42.033 1.00 94.81 99 LEU A O 1
ATOM 806 N N . ILE A 1 100 ? 34.260 -7.554 -41.439 1.00 92.50 100 ILE A N 1
ATOM 807 C CA . ILE A 1 100 ? 33.868 -7.169 -42.801 1.00 92.50 100 ILE A CA 1
ATOM 808 C C . ILE A 1 100 ? 34.972 -6.335 -43.460 1.00 92.50 100 ILE A C 1
ATOM 810 O O . ILE A 1 100 ? 35.326 -6.603 -44.603 1.00 92.50 100 ILE A O 1
ATOM 814 N N . LEU A 1 101 ? 35.559 -5.371 -42.741 1.00 92.94 101 LEU A N 1
ATOM 815 C CA . LEU A 1 101 ? 36.671 -4.571 -43.259 1.00 92.94 101 L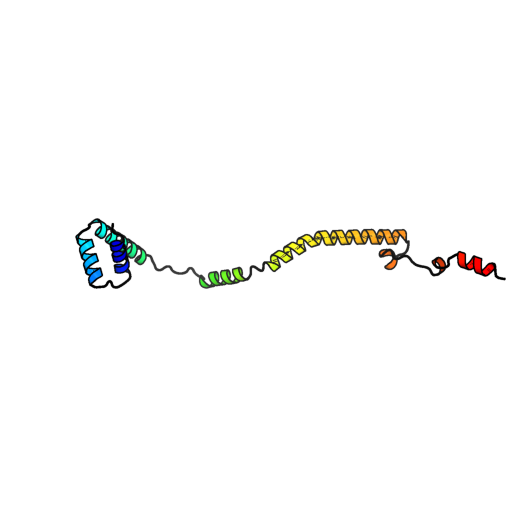EU A CA 1
ATOM 816 C C . LEU A 1 101 ? 37.901 -5.421 -43.586 1.00 92.94 101 LEU A C 1
ATOM 818 O O . LEU A 1 101 ? 38.513 -5.221 -44.629 1.00 92.94 101 LEU A O 1
ATOM 822 N N . VAL A 1 102 ? 38.254 -6.378 -42.724 1.00 94.50 102 VAL A N 1
ATOM 823 C CA . VAL A 1 102 ? 39.383 -7.286 -42.976 1.00 94.50 102 VAL A CA 1
ATOM 824 C C . VAL A 1 102 ? 39.141 -8.114 -44.238 1.00 94.50 102 VAL A C 1
ATOM 826 O O . VAL A 1 102 ? 40.037 -8.213 -45.073 1.00 94.50 102 VAL A O 1
ATOM 829 N N . ILE A 1 103 ? 37.935 -8.663 -44.401 1.00 90.44 103 ILE A N 1
ATOM 830 C CA . ILE A 1 103 ? 37.561 -9.443 -45.589 1.00 90.44 103 ILE A CA 1
ATOM 831 C C . ILE A 1 103 ? 37.607 -8.564 -46.844 1.00 90.44 103 ILE A C 1
ATOM 833 O O . ILE A 1 103 ? 38.200 -8.962 -47.842 1.00 90.44 103 ILE A O 1
ATOM 837 N N . ALA A 1 104 ? 37.052 -7.352 -46.780 1.00 88.25 104 ALA A N 1
ATOM 838 C CA . ALA A 1 104 ? 37.050 -6.420 -47.902 1.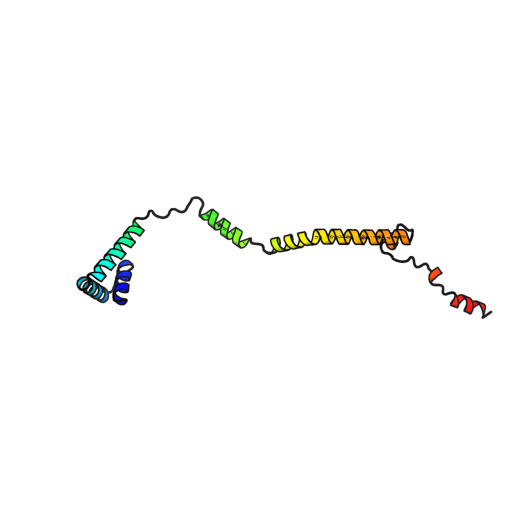00 88.25 104 ALA A CA 1
ATOM 839 C C . ALA A 1 104 ? 38.474 -6.053 -48.348 1.00 88.25 104 ALA A C 1
ATOM 841 O O . ALA A 1 104 ? 38.792 -6.132 -49.531 1.00 88.25 104 ALA A O 1
ATOM 842 N N . VAL A 1 105 ? 39.358 -5.721 -47.401 1.00 89.81 105 VAL A N 1
ATOM 843 C CA . VAL A 1 105 ? 40.762 -5.395 -47.698 1.00 89.81 105 VAL A CA 1
ATOM 844 C C . VAL A 1 105 ? 41.503 -6.600 -48.273 1.00 89.81 105 VAL A C 1
ATOM 846 O O . VAL A 1 105 ? 42.268 -6.446 -49.221 1.00 89.81 105 VAL A O 1
ATOM 849 N N . PHE A 1 106 ? 41.276 -7.798 -47.728 1.00 88.38 106 PHE A N 1
ATOM 850 C CA . PHE A 1 106 ? 41.890 -9.024 -48.237 1.00 88.38 106 PHE A CA 1
ATOM 851 C C . PHE A 1 106 ? 41.471 -9.321 -49.683 1.00 88.38 106 PHE A C 1
ATOM 853 O O . PHE A 1 106 ? 42.324 -9.634 -50.516 1.00 88.38 106 PHE A O 1
ATOM 860 N N . ASN A 1 107 ? 40.180 -9.179 -49.993 1.00 86.31 107 ASN A N 1
ATOM 861 C CA . ASN A 1 107 ? 39.666 -9.401 -51.341 1.00 86.31 107 ASN A CA 1
ATOM 862 C C . ASN A 1 107 ? 40.233 -8.372 -52.332 1.00 86.31 107 ASN A C 1
ATOM 864 O O . ASN A 1 107 ? 40.739 -8.758 -53.383 1.00 86.31 107 ASN A O 1
ATOM 868 N N . MET A 1 108 ? 40.261 -7.085 -51.966 1.00 83.81 108 MET A N 1
ATOM 869 C CA . MET A 1 108 ? 40.840 -6.026 -52.809 1.00 83.81 108 MET A CA 1
ATOM 870 C C . MET A 1 108 ? 42.341 -6.232 -53.048 1.00 83.81 108 MET A C 1
ATOM 872 O O . MET A 1 108 ? 42.815 -6.077 -54.169 1.00 83.81 108 MET A O 1
ATOM 876 N N . ALA A 1 109 ? 43.098 -6.636 -52.022 1.00 83.50 109 ALA A N 1
ATOM 877 C CA . ALA A 1 109 ? 44.523 -6.936 -52.168 1.00 83.50 109 ALA A CA 1
ATOM 878 C C . ALA A 1 109 ? 44.788 -8.165 -53.055 1.00 83.50 109 ALA A C 1
ATOM 880 O O . ALA A 1 109 ? 45.825 -8.226 -53.711 1.00 83.50 109 ALA A O 1
ATOM 881 N N . SER A 1 110 ? 43.867 -9.133 -53.070 1.00 79.00 110 SER A N 1
ATOM 882 C CA . SER A 1 110 ? 43.992 -10.359 -53.868 1.00 79.00 110 SER A CA 1
ATOM 883 C C . SER A 1 110 ? 43.618 -10.151 -55.338 1.00 79.00 110 SER A C 1
ATOM 885 O O . SER A 1 110 ? 44.243 -10.751 -56.206 1.00 79.00 110 SER A O 1
ATOM 887 N N . ILE A 1 111 ? 42.617 -9.308 -55.616 1.00 76.44 111 ILE A N 1
ATOM 888 C CA . ILE A 1 111 ? 42.136 -9.005 -56.977 1.00 76.44 111 ILE A CA 1
ATOM 889 C C . ILE A 1 111 ? 42.977 -7.891 -57.627 1.00 76.44 111 ILE A C 1
ATOM 891 O O . ILE A 1 111 ? 43.129 -7.860 -58.843 1.00 76.44 111 ILE A O 1
ATOM 895 N N . GLY A 1 112 ? 43.587 -7.008 -56.827 1.00 69.19 112 GLY A N 1
ATOM 896 C CA . GLY A 1 112 ? 44.459 -5.936 -57.317 1.00 69.19 112 GLY A CA 1
ATOM 897 C C . GLY A 1 112 ? 43.718 -4.717 -57.879 1.00 69.19 112 GLY A C 1
ATOM 898 O O . GLY A 1 112 ? 44.372 -3.803 -58.379 1.00 69.19 112 GLY A O 1
ATOM 899 N N . ASP A 1 113 ? 42.386 -4.682 -57.762 1.00 71.00 113 ASP A N 1
ATOM 900 C CA . ASP A 1 113 ? 41.526 -3.568 -58.170 1.00 71.00 113 ASP A CA 1
ATOM 901 C C . ASP A 1 113 ? 40.800 -2.938 -56.965 1.00 71.00 113 ASP A C 1
ATOM 903 O O . ASP A 1 113 ? 40.466 -3.605 -55.980 1.00 71.00 113 ASP A O 1
ATOM 907 N N . ILE A 1 114 ? 40.567 -1.625 -57.038 1.00 70.31 114 ILE A N 1
ATOM 908 C CA . ILE A 1 114 ? 39.874 -0.836 -56.016 1.00 70.31 114 ILE A CA 1
ATOM 909 C C . ILE A 1 114 ? 38.439 -0.577 -56.490 1.00 70.31 114 ILE A C 1
ATOM 911 O O . ILE A 1 114 ? 38.051 0.554 -56.781 1.00 70.31 114 ILE A O 1
ATOM 915 N N . SER A 1 115 ? 37.645 -1.643 -56.554 1.00 75.12 115 SER A N 1
ATOM 916 C CA . SER A 1 115 ? 36.222 -1.609 -56.907 1.00 75.12 115 SER A CA 1
ATOM 917 C C . SER A 1 115 ? 35.353 -2.186 -55.779 1.00 75.12 115 SER A C 1
ATOM 919 O O . SER A 1 115 ? 35.836 -2.889 -54.884 1.00 75.12 115 SER A O 1
ATOM 921 N N . VAL A 1 116 ? 34.060 -1.840 -55.761 1.00 74.69 116 VAL A N 1
ATOM 922 C CA . VAL A 1 116 ? 33.113 -2.340 -54.739 1.00 74.69 116 VAL A CA 1
ATOM 923 C C . VAL A 1 116 ? 32.878 -3.839 -54.940 1.00 74.69 116 VAL A C 1
ATOM 925 O O . VAL A 1 116 ? 32.724 -4.594 -53.982 1.00 74.69 116 VAL A O 1
ATOM 928 N N . GLU A 1 117 ? 32.922 -4.266 -56.193 1.00 76.00 117 GLU A N 1
ATOM 929 C CA . GLU A 1 117 ? 32.840 -5.634 -56.673 1.00 76.00 117 GLU A CA 1
ATOM 930 C C . GLU A 1 117 ? 34.023 -6.458 -56.145 1.00 76.00 117 GLU A C 1
ATOM 932 O O . GLU A 1 117 ? 33.811 -7.511 -55.538 1.00 76.00 117 GLU A O 1
ATOM 937 N N . ALA A 1 118 ? 35.248 -5.921 -56.235 1.00 70.50 118 ALA A N 1
ATOM 938 C CA . ALA A 1 118 ? 36.439 -6.536 -55.653 1.00 70.50 118 ALA A CA 1
ATOM 939 C C . ALA A 1 118 ? 36.371 -6.608 -54.119 1.00 70.50 118 ALA A C 1
ATOM 941 O O . ALA A 1 118 ? 36.723 -7.631 -53.534 1.00 70.50 118 ALA A O 1
ATOM 942 N N . ALA A 1 119 ? 35.857 -5.576 -53.440 1.00 74.25 119 ALA A N 1
ATOM 943 C CA . ALA A 1 119 ? 35.662 -5.606 -51.986 1.00 74.25 119 ALA A CA 1
ATOM 944 C C . ALA A 1 119 ? 34.687 -6.714 -51.542 1.00 74.25 119 ALA A C 1
ATOM 946 O O . ALA A 1 119 ? 34.880 -7.345 -50.499 1.00 74.25 119 ALA A O 1
ATOM 947 N N . LEU A 1 120 ? 33.666 -6.995 -52.353 1.00 80.00 120 LEU A N 1
ATOM 948 C CA . LEU A 1 120 ? 32.701 -8.070 -52.119 1.00 80.00 120 LEU A CA 1
ATOM 949 C C . LEU A 1 120 ? 33.176 -9.442 -52.631 1.00 80.00 120 LEU A C 1
ATOM 951 O O . LEU A 1 120 ? 32.488 -10.436 -52.398 1.00 80.00 120 LEU A O 1
ATOM 955 N N . GLY A 1 121 ? 34.348 -9.515 -53.273 1.00 71.00 121 GLY A N 1
ATOM 956 C CA . GLY A 1 121 ? 34.902 -10.752 -53.826 1.00 71.00 121 GLY A CA 1
ATOM 957 C C . GLY A 1 121 ? 34.115 -11.285 -55.026 1.00 71.00 121 GLY A C 1
ATOM 958 O O . GLY A 1 121 ? 34.095 -12.493 -55.255 1.00 71.00 121 GLY A O 1
ATOM 959 N N . VAL A 1 122 ? 33.431 -10.405 -55.762 1.00 76.50 122 VAL A N 1
ATOM 960 C CA . VAL A 1 122 ? 32.757 -10.765 -57.012 1.00 76.50 122 VAL A CA 1
ATOM 961 C C . VAL A 1 122 ? 33.835 -10.887 -58.095 1.00 76.50 122 VAL A C 1
ATOM 963 O O . VAL A 1 122 ? 34.545 -9.910 -58.327 1.00 76.50 122 VAL A O 1
ATOM 966 N N . PRO A 1 123 ? 34.014 -12.061 -58.729 1.00 64.06 123 PRO A N 1
ATOM 967 C CA . PRO A 1 123 ? 35.006 -12.216 -59.786 1.00 64.06 123 PRO A CA 1
ATOM 968 C C . PRO A 1 123 ? 34.593 -11.407 -61.020 1.00 64.06 123 PRO A C 1
ATOM 970 O O . PRO A 1 123 ? 33.426 -11.449 -61.419 1.00 64.06 123 PRO A O 1
ATOM 973 N N . ASP A 1 124 ? 35.549 -10.719 -61.647 1.00 62.34 124 ASP A N 1
ATOM 974 C CA . ASP A 1 124 ? 35.361 -10.150 -62.982 1.00 62.34 124 ASP A CA 1
ATOM 975 C C . ASP A 1 124 ? 35.261 -11.302 -63.982 1.00 62.34 124 ASP A C 1
ATOM 977 O O . ASP A 1 124 ? 36.258 -11.887 -64.398 1.00 62.34 124 ASP A O 1
ATOM 981 N N . ILE A 1 125 ? 34.034 -11.681 -64.332 1.00 59.53 125 ILE A N 1
ATOM 982 C CA . ILE A 1 125 ? 33.794 -12.678 -65.373 1.00 59.53 125 ILE A CA 1
ATOM 983 C C . ILE A 1 125 ? 34.005 -11.969 -66.712 1.00 59.53 125 ILE A C 1
ATOM 985 O O . ILE A 1 125 ? 33.120 -11.254 -67.189 1.00 59.53 125 ILE A O 1
ATOM 989 N N . SER A 1 126 ? 35.184 -12.135 -67.314 1.00 59.22 126 SER A N 1
ATOM 990 C CA . SER A 1 126 ? 35.420 -11.671 -68.677 1.00 59.22 126 SER A CA 1
ATOM 991 C C . SER A 1 126 ? 34.728 -12.618 -69.668 1.00 59.22 126 SER A C 1
ATOM 993 O O . SER A 1 126 ? 34.649 -13.830 -69.454 1.00 59.22 126 SER A O 1
ATOM 995 N N . LEU A 1 127 ? 34.207 -12.086 -70.781 1.00 54.78 127 LEU A N 1
ATOM 996 C CA . LEU A 1 127 ? 33.619 -12.916 -71.846 1.00 54.78 127 LEU A CA 1
ATOM 997 C C . LEU A 1 127 ? 34.637 -13.908 -72.436 1.00 54.78 127 LEU A C 1
ATOM 999 O O . LEU A 1 127 ? 34.238 -14.928 -72.990 1.00 54.78 127 LEU A O 1
ATOM 1003 N N . GLU A 1 128 ? 35.931 -13.628 -72.287 1.00 56.47 128 GLU A N 1
ATOM 1004 C CA . GLU A 1 128 ? 37.037 -14.466 -72.748 1.00 56.47 128 GLU A CA 1
ATOM 1005 C C . GLU A 1 128 ? 37.205 -15.728 -71.885 1.00 56.47 128 GLU A C 1
ATOM 1007 O O . GLU A 1 128 ? 37.448 -16.802 -72.427 1.00 56.47 128 GLU A O 1
ATOM 1012 N N . ASP A 1 129 ? 36.911 -15.656 -70.581 1.00 59.31 129 ASP A N 1
ATOM 1013 C CA . ASP A 1 129 ? 36.904 -16.819 -69.672 1.00 59.31 129 ASP A CA 1
ATOM 1014 C C . ASP A 1 129 ? 35.718 -17.771 -69.908 1.00 59.31 129 ASP A C 1
ATOM 1016 O O . ASP A 1 129 ? 35.683 -18.887 -69.388 1.00 59.31 129 ASP A O 1
ATOM 1020 N N . THR A 1 130 ? 34.726 -17.339 -70.695 1.00 60.00 130 THR A N 1
ATOM 1021 C CA . THR A 1 130 ? 33.546 -18.149 -71.044 1.00 60.00 130 THR A CA 1
ATOM 1022 C C . THR A 1 130 ? 33.728 -18.896 -72.375 1.00 60.00 130 THR A C 1
ATOM 1024 O O . THR A 1 130 ? 32.919 -19.765 -72.706 1.00 60.00 130 THR A O 1
ATOM 1027 N N . PHE A 1 131 ? 34.783 -18.598 -73.146 1.00 58.94 131 PHE A N 1
ATOM 1028 C CA . PHE A 1 131 ? 35.106 -19.334 -74.368 1.00 58.94 131 PHE A CA 1
ATOM 1029 C C . PHE A 1 131 ? 35.935 -20.579 -74.040 1.00 58.94 131 PHE A C 1
ATOM 1031 O O . PHE A 1 131 ? 37.159 -20.553 -73.955 1.00 58.94 131 PHE A O 1
ATOM 1038 N N . ASP A 1 132 ? 35.233 -21.696 -73.870 1.00 59.38 132 ASP A N 1
ATOM 1039 C CA . ASP A 1 132 ? 35.823 -23.026 -73.750 1.00 59.38 132 ASP A CA 1
ATOM 1040 C C . ASP A 1 132 ? 36.653 -23.357 -75.020 1.00 59.38 132 ASP A C 1
ATOM 1042 O O . ASP A 1 132 ? 36.088 -23.373 -76.125 1.00 59.38 132 ASP A O 1
ATOM 1046 N N . PRO A 1 133 ? 37.974 -23.634 -74.919 1.00 60.41 133 PRO A N 1
ATOM 1047 C CA . PRO A 1 133 ? 38.829 -23.972 -76.066 1.00 60.41 133 PRO A CA 1
ATOM 1048 C C . PRO A 1 133 ? 38.389 -25.246 -76.807 1.00 60.41 133 PRO A C 1
ATOM 1050 O O . PRO A 1 133 ? 38.899 -25.557 -77.883 1.00 60.41 133 PRO A O 1
ATOM 1053 N N . VAL A 1 134 ? 37.423 -25.994 -76.266 1.00 59.47 134 VAL A N 1
ATOM 1054 C CA . VAL A 1 134 ? 36.811 -27.137 -76.949 1.00 59.47 134 VAL A CA 1
ATOM 1055 C C . VAL A 1 134 ? 35.966 -26.705 -78.159 1.00 59.47 134 VAL A C 1
ATOM 1057 O O . VAL A 1 134 ? 35.895 -27.450 -79.134 1.00 59.47 134 VAL A O 1
ATOM 1060 N N . ILE A 1 135 ? 35.373 -25.501 -78.168 1.00 58.75 135 ILE A N 1
ATOM 1061 C CA . ILE A 1 135 ? 34.547 -25.043 -79.304 1.00 58.75 135 ILE A CA 1
ATOM 1062 C C . ILE A 1 135 ? 35.404 -24.592 -80.498 1.00 58.75 135 ILE A C 1
ATOM 1064 O O . ILE A 1 135 ? 35.029 -24.844 -81.645 1.00 58.75 135 ILE A O 1
ATOM 1068 N N . SER A 1 136 ? 36.576 -2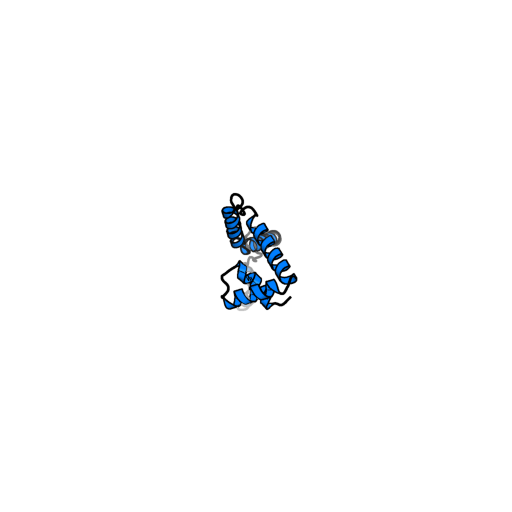3.994 -80.265 1.00 58.78 136 SER A N 1
ATOM 1069 C CA . SER A 1 136 ? 37.480 -23.589 -81.352 1.00 58.78 136 SER A CA 1
ATOM 1070 C C . SER A 1 136 ? 38.105 -24.787 -82.079 1.00 58.78 136 SER A C 1
ATOM 1072 O O . SER A 1 136 ? 38.232 -24.750 -83.300 1.00 58.78 136 SER A O 1
ATOM 1074 N N . LEU A 1 137 ? 38.390 -25.887 -81.372 1.00 57.69 137 LEU A N 1
ATOM 1075 C CA . LEU A 1 137 ? 38.901 -27.134 -81.965 1.00 57.69 137 LEU A CA 1
ATOM 1076 C C . LEU A 1 137 ? 37.867 -27.895 -82.815 1.00 57.69 137 LEU A C 1
ATOM 1078 O O . LEU A 1 137 ? 38.247 -28.659 -83.700 1.00 57.69 137 LEU A O 1
ATOM 1082 N N . ILE A 1 138 ? 36.568 -27.702 -82.567 1.00 60.16 138 ILE A N 1
ATOM 1083 C CA . ILE A 1 138 ? 35.500 -28.309 -83.380 1.00 60.16 138 ILE A CA 1
ATOM 1084 C C . ILE A 1 138 ? 35.280 -27.506 -84.671 1.00 60.16 138 ILE A C 1
ATOM 1086 O O . ILE A 1 138 ? 35.012 -28.094 -85.714 1.00 60.16 138 ILE A O 1
ATOM 1090 N N . ALA A 1 139 ? 35.451 -26.181 -84.632 1.00 59.81 139 ALA A N 1
ATOM 1091 C CA . ALA A 1 139 ? 35.279 -25.320 -85.802 1.00 59.81 139 ALA A CA 1
ATOM 1092 C C . ALA A 1 139 ? 36.416 -25.444 -86.838 1.00 59.81 139 ALA A C 1
ATOM 1094 O O . ALA A 1 139 ? 36.185 -25.218 -88.022 1.00 59.81 139 ALA A O 1
ATOM 1095 N N . GLU A 1 140 ? 37.628 -25.816 -86.417 1.00 57.25 140 GLU A N 1
ATOM 1096 C CA . GLU A 1 140 ? 38.793 -25.936 -87.311 1.00 57.25 140 GLU A CA 1
ATOM 1097 C C . GLU A 1 140 ? 38.881 -27.300 -88.029 1.00 57.25 140 GLU A C 1
ATOM 1099 O O . GLU A 1 140 ? 39.628 -27.442 -88.991 1.00 57.25 140 GLU A O 1
ATOM 1104 N N . ASN A 1 141 ? 38.091 -28.295 -87.604 1.00 55.84 141 ASN A N 1
ATOM 1105 C CA . ASN A 1 141 ? 38.074 -29.649 -88.179 1.00 55.84 141 ASN A CA 1
ATOM 1106 C C . ASN A 1 141 ? 36.927 -29.897 -89.185 1.00 55.84 141 ASN A C 1
ATOM 1108 O O . ASN A 1 141 ? 36.781 -31.018 -89.672 1.00 55.84 141 ASN A O 1
ATOM 1112 N N . GLU A 1 142 ? 36.117 -28.879 -89.493 1.00 53.94 142 GLU A N 1
ATOM 1113 C CA . GLU A 1 142 ? 34.993 -28.954 -90.448 1.00 53.94 142 GLU A CA 1
ATOM 1114 C C . GLU A 1 142 ? 35.203 -28.099 -91.721 1.00 53.94 142 GLU A C 1
ATOM 1116 O O . GLU A 1 142 ? 34.239 -27.763 -92.412 1.00 53.94 142 GLU A O 1
ATOM 1121 N N . LEU A 1 143 ? 36.454 -27.766 -92.068 1.00 43.88 143 LEU A N 1
ATOM 1122 C CA . LEU A 1 143 ? 36.818 -27.101 -93.333 1.00 43.88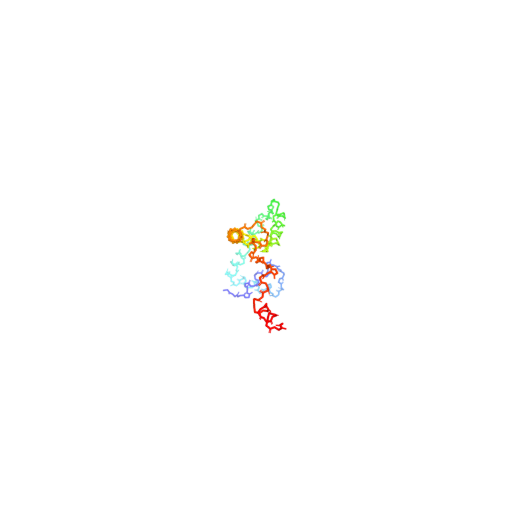 143 LEU A CA 1
ATOM 1123 C C . LEU A 1 143 ? 37.697 -27.980 -94.228 1.00 43.88 143 LEU A C 1
ATOM 1125 O O . LEU A 1 143 ? 38.707 -28.523 -93.730 1.00 43.88 143 LEU A O 1
#

Sequence (143 aa):
MDKYMIDLVYRSFDGKLSEQETARLQQGLTSSAELQNFQAQVSRMRDRVKSLPEPVFSYRFTEKVMQKIISAGQIDTQELFFNTIFRLFKPVAVGALMLILVIAVFNMASIGDISVEAALGVPDISLEDTFDPVISLIAENEL

Foldseek 3Di:
DDPLLVVLLVCVVVDDDDPVSVVVNVVCCVVDPVSVVVSVVVVVVVVVVVPPPDDDQPPCNVVVVVVVVVVVVPPPVVVVVVVVVVVVVVVVVVVVVVVLVVQLVVQCVVQVDDDPCSSVNNDPDDPVVVDDVVVVVVVVVPD